Protein AF-A0A5N6W222-F1 (afdb_monomer)

Solvent-accessible surface area (backbone atoms only — not comparable to full-atom values): 6855 Å² total; per-residue (Å²): 104,58,42,53,69,61,45,52,50,44,28,72,75,70,65,51,88,77,87,85,81,77,60,79,68,48,66,81,70,46,98,72,85,89,76,77,44,79,36,64,80,43,22,73,70,79,44,76,82,36,42,65,56,13,52,48,53,25,50,53,50,51,53,54,52,55,72,71,52,75,93,71,70,74,87,75,58,74,60,62,67,59,54,49,51,56,46,52,54,50,52,56,52,51,55,55,49,51,58,52,49,59,54,53,64,60,65,69,72,79,117

Mean predicted aligned error: 11.47 Å

Structure (mmCIF, N/CA/C/O backbone):
data_AF-A0A5N6W222-F1
#
_entry.id   AF-A0A5N6W222-F1
#
loop_
_atom_site.group_PDB
_atom_site.id
_atom_site.type_symbol
_atom_site.label_atom_id
_atom_site.label_alt_id
_atom_site.label_comp_id
_atom_site.label_asym_id
_atom_site.label_entity_id
_atom_site.label_seq_id
_atom_site.pdbx_PDB_ins_code
_atom_site.Cartn_x
_atom_site.Cartn_y
_atom_site.Cartn_z
_atom_site.occupancy
_atom_site.B_iso_or_equiv
_atom_site.auth_seq_id
_atom_site.auth_comp_id
_atom_site.auth_asym_id
_atom_site.auth_atom_id
_atom_site.pdbx_PDB_model_num
ATOM 1 N N . MET A 1 1 ? 10.250 -6.077 -6.022 1.00 83.19 1 MET A N 1
ATOM 2 C CA . MET A 1 1 ? 10.557 -6.953 -7.176 1.00 83.19 1 MET A CA 1
ATOM 3 C C . MET A 1 1 ? 11.308 -6.138 -8.224 1.00 83.19 1 MET A C 1
ATOM 5 O O . MET A 1 1 ? 11.218 -4.922 -8.149 1.00 83.19 1 MET A O 1
ATOM 9 N N . LYS A 1 2 ? 12.128 -6.755 -9.089 1.00 88.44 2 LYS A N 1
ATOM 10 C CA . LYS A 1 2 ? 12.910 -6.050 -10.130 1.00 88.44 2 LYS A CA 1
ATOM 11 C C . LYS A 1 2 ? 12.708 -6.618 -11.546 1.00 88.44 2 LYS A C 1
ATOM 13 O O . LYS A 1 2 ? 13.469 -6.290 -12.447 1.00 88.44 2 LYS A O 1
ATOM 18 N N . ASP A 1 3 ? 11.710 -7.479 -11.732 1.00 92.38 3 ASP A N 1
ATOM 19 C CA . ASP A 1 3 ? 11.440 -8.161 -12.999 1.00 92.38 3 ASP A CA 1
ATOM 20 C C . ASP A 1 3 ? 9.948 -8.043 -13.329 1.00 92.38 3 ASP A C 1
ATOM 22 O O . ASP A 1 3 ? 9.096 -8.570 -12.609 1.00 92.38 3 ASP A O 1
ATOM 26 N N . ALA A 1 4 ? 9.654 -7.332 -14.419 1.00 93.88 4 ALA A N 1
ATOM 27 C CA . ALA A 1 4 ? 8.298 -7.121 -14.909 1.00 93.88 4 ALA A CA 1
ATOM 28 C C . ALA A 1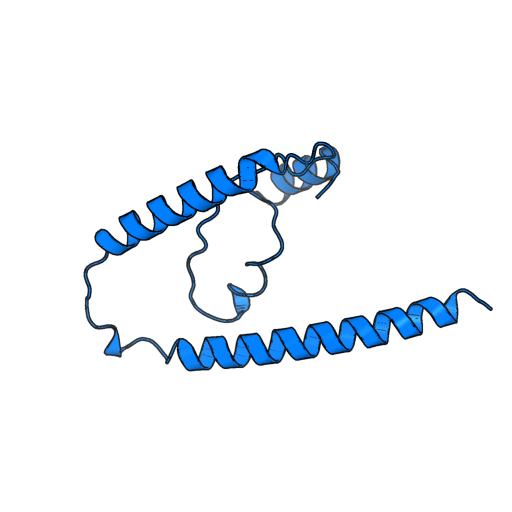 4 ? 7.617 -8.432 -15.336 1.00 93.88 4 ALA A C 1
ATOM 30 O O . ALA A 1 4 ? 6.432 -8.609 -15.078 1.00 93.88 4 ALA A O 1
ATOM 31 N N . ASN A 1 5 ? 8.355 -9.385 -15.915 1.00 95.56 5 ASN A N 1
ATOM 32 C CA . ASN A 1 5 ? 7.783 -10.659 -16.351 1.00 95.56 5 ASN A CA 1
ATOM 33 C C . ASN A 1 5 ? 7.356 -11.510 -15.154 1.00 95.56 5 ASN A C 1
ATOM 35 O O . ASN A 1 5 ? 6.320 -12.169 -15.198 1.00 95.56 5 ASN A O 1
ATOM 39 N N . VAL A 1 6 ? 8.152 -11.511 -14.081 1.00 95.12 6 VAL A N 1
ATOM 40 C CA . VAL A 1 6 ? 7.792 -12.215 -12.840 1.00 95.12 6 VAL A CA 1
ATOM 41 C C . VAL A 1 6 ? 6.593 -11.538 -12.180 1.00 95.12 6 VAL A C 1
ATOM 43 O O . VAL A 1 6 ? 5.650 -12.226 -11.792 1.00 95.12 6 VAL A O 1
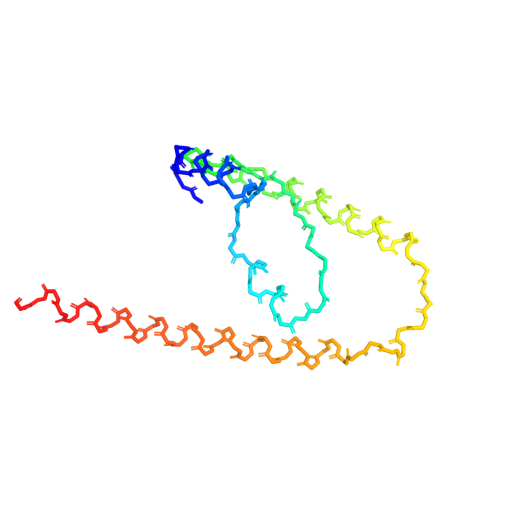ATOM 46 N N . ARG A 1 7 ? 6.589 -10.200 -12.117 1.00 94.56 7 ARG A N 1
ATOM 47 C CA . ARG A 1 7 ? 5.454 -9.406 -11.628 1.00 94.56 7 ARG A CA 1
ATOM 48 C C . ARG A 1 7 ? 4.161 -9.751 -12.359 1.00 94.56 7 ARG A C 1
ATOM 50 O O . ARG A 1 7 ? 3.175 -10.065 -11.703 1.00 94.56 7 ARG A O 1
ATOM 57 N N . ASP A 1 8 ? 4.177 -9.729 -13.688 1.00 95.81 8 ASP A N 1
ATOM 58 C CA . ASP A 1 8 ? 2.978 -9.933 -14.504 1.00 95.81 8 ASP A CA 1
ATOM 59 C C . ASP A 1 8 ? 2.473 -11.376 -14.420 1.00 95.81 8 ASP A C 1
ATOM 61 O O . ASP A 1 8 ? 1.269 -11.606 -14.337 1.00 95.81 8 ASP A O 1
ATOM 65 N N . LYS A 1 9 ? 3.381 -12.360 -14.356 1.00 96.88 9 LYS A N 1
ATOM 66 C CA . LYS A 1 9 ? 3.007 -13.759 -14.099 1.00 96.88 9 LYS A CA 1
ATOM 67 C C . LYS A 1 9 ? 2.303 -13.918 -12.753 1.00 96.88 9 LYS A C 1
ATOM 69 O O . LYS A 1 9 ? 1.264 -14.564 -12.694 1.00 96.88 9 LYS A O 1
ATOM 74 N N . LEU A 1 10 ? 2.843 -13.323 -11.688 1.00 95.25 10 LEU A N 1
ATOM 75 C CA . LEU A 1 10 ? 2.239 -13.386 -10.354 1.00 95.25 10 LEU A CA 1
ATOM 76 C C . LEU A 1 10 ? 0.903 -12.635 -10.295 1.00 95.25 10 LEU A C 1
ATOM 78 O O . LEU A 1 10 ? -0.052 -13.140 -9.717 1.00 95.25 10 LEU A O 1
ATOM 82 N N . ALA A 1 11 ? 0.807 -11.465 -10.928 1.00 94.81 11 ALA A N 1
ATOM 83 C CA . ALA A 1 11 ? -0.440 -10.709 -11.004 1.00 94.81 11 ALA A CA 1
ATOM 84 C C . ALA A 1 11 ? -1.542 -11.499 -11.730 1.00 94.81 11 ALA A C 1
ATOM 86 O O . ALA A 1 11 ? -2.666 -11.570 -11.239 1.00 94.81 11 ALA A O 1
ATOM 87 N N . ASN A 1 12 ? -1.211 -12.141 -12.854 1.00 96.69 12 ASN A N 1
ATOM 88 C CA . ASN A 1 12 ? -2.174 -12.912 -13.641 1.00 96.69 12 ASN A CA 1
ATOM 89 C C . ASN A 1 12 ? -2.584 -14.228 -12.970 1.00 96.69 12 ASN A C 1
ATOM 91 O O . ASN A 1 12 ? -3.753 -14.598 -13.033 1.00 96.69 12 ASN A O 1
ATOM 95 N N . ASN A 1 13 ? -1.640 -14.938 -12.350 1.00 97.12 13 ASN A N 1
ATOM 96 C CA . ASN A 1 13 ? -1.906 -16.262 -11.787 1.00 97.12 13 ASN A CA 1
ATOM 97 C C . ASN A 1 13 ? -2.548 -16.188 -10.397 1.00 97.12 13 ASN A C 1
ATOM 99 O O . ASN A 1 13 ? -3.438 -16.974 -10.094 1.00 97.12 13 ASN A O 1
ATOM 103 N N . GLU A 1 14 ? -2.108 -15.238 -9.570 1.00 95.25 14 GLU A N 1
ATOM 104 C CA . GLU A 1 14 ? -2.457 -15.169 -8.144 1.00 95.25 14 GLU A CA 1
ATOM 105 C C . GLU A 1 14 ? -3.338 -13.953 -7.807 1.00 95.25 14 GLU A C 1
ATOM 107 O O . GLU A 1 14 ? -3.672 -13.722 -6.647 1.00 95.25 14 GLU A O 1
ATOM 112 N N . GLY A 1 15 ? -3.688 -13.123 -8.799 1.00 93.19 15 GLY A N 1
ATOM 113 C CA . GLY A 1 15 ? -4.471 -11.903 -8.583 1.00 93.19 15 GLY A CA 1
ATOM 114 C C . GLY A 1 15 ? -3.746 -10.846 -7.741 1.00 93.19 15 GLY A C 1
ATOM 115 O O . GLY A 1 15 ? -4.392 -10.009 -7.108 1.00 93.19 15 GLY A O 1
ATOM 116 N N . VAL A 1 16 ? -2.408 -10.885 -7.687 1.00 92.06 16 VAL A N 1
ATOM 117 C CA . VAL A 1 16 ? -1.613 -9.959 -6.867 1.00 92.06 16 VAL A CA 1
ATOM 118 C C . VAL A 1 16 ? -1.704 -8.540 -7.421 1.00 92.06 16 VAL A C 1
ATOM 120 O O . VAL A 1 16 ? -1.321 -8.272 -8.557 1.00 92.06 16 VAL A O 1
ATOM 123 N N . LEU A 1 17 ? -2.155 -7.611 -6.577 1.00 89.69 17 LEU A N 1
ATOM 124 C CA . LEU A 1 17 ? -2.356 -6.209 -6.954 1.00 89.69 17 LEU A CA 1
ATOM 125 C C . LEU A 1 17 ? -1.129 -5.325 -6.705 1.00 89.69 17 LEU A C 1
ATOM 127 O O . LEU A 1 17 ? -0.953 -4.304 -7.364 1.00 89.69 17 LEU A O 1
ATOM 131 N N . CYS A 1 18 ? -0.293 -5.672 -5.726 1.00 90.62 18 CYS A N 1
ATOM 132 C CA . CYS A 1 18 ? 0.902 -4.903 -5.390 1.00 90.62 18 CYS A CA 1
ATOM 133 C C . CYS A 1 18 ? 1.937 -5.762 -4.661 1.00 90.62 18 CYS A C 1
ATOM 135 O O . CYS A 1 18 ? 1.599 -6.758 -4.021 1.00 90.62 18 CYS A O 1
ATOM 137 N N . PHE A 1 19 ? 3.198 -5.340 -4.736 1.00 89.19 19 PHE A N 1
ATOM 138 C CA . PHE A 1 19 ? 4.329 -6.010 -4.104 1.00 89.19 19 PHE A CA 1
ATOM 139 C C . PHE A 1 19 ? 4.998 -5.065 -3.113 1.00 89.19 19 PHE A C 1
ATOM 141 O O . PHE A 1 19 ? 5.278 -3.914 -3.429 1.00 89.19 19 PHE A O 1
ATOM 148 N N . GLU A 1 20 ? 5.282 -5.568 -1.922 1.00 86.88 20 GLU A N 1
ATOM 149 C CA . GLU A 1 20 ? 5.923 -4.842 -0.823 1.00 86.88 20 GLU A CA 1
ATOM 150 C C . GLU A 1 20 ? 6.603 -5.841 0.110 1.00 86.88 20 GLU A C 1
ATOM 152 O O . GLU A 1 20 ? 6.714 -7.020 -0.240 1.00 86.88 20 GLU A O 1
ATOM 157 N N . ARG A 1 21 ? 7.141 -5.376 1.238 1.00 77.62 21 ARG A N 1
ATOM 158 C CA . ARG A 1 21 ? 7.916 -6.231 2.142 1.00 77.62 21 ARG A CA 1
ATOM 159 C C . ARG A 1 21 ? 7.440 -6.182 3.587 1.00 77.62 21 ARG A C 1
ATOM 161 O O . ARG A 1 21 ? 7.741 -7.100 4.339 1.00 77.62 21 ARG A O 1
ATOM 168 N N . GLU A 1 22 ? 6.744 -5.128 3.982 1.00 77.31 22 GLU A N 1
ATOM 169 C CA . GLU A 1 22 ? 6.605 -4.752 5.382 1.00 77.31 22 GLU A CA 1
ATOM 170 C C . GLU A 1 22 ? 5.324 -5.307 6.026 1.00 77.31 22 GLU A C 1
ATOM 172 O O . GLU A 1 22 ? 5.345 -5.734 7.177 1.00 77.31 22 GLU A O 1
ATOM 177 N N . ALA A 1 23 ? 4.205 -5.358 5.304 1.00 73.56 23 ALA A N 1
ATOM 178 C CA . ALA A 1 23 ? 2.904 -5.717 5.867 1.00 73.56 23 ALA A CA 1
ATOM 179 C C . ALA A 1 23 ? 2.567 -7.212 5.786 1.00 73.56 23 ALA A C 1
ATOM 181 O O . ALA A 1 23 ? 1.677 -7.660 6.511 1.00 73.56 23 ALA A O 1
ATOM 182 N N . ALA A 1 24 ? 3.278 -8.000 4.971 1.00 72.25 24 ALA A N 1
ATOM 183 C CA . ALA A 1 24 ? 3.090 -9.455 4.898 1.00 72.25 24 ALA A CA 1
ATOM 184 C C . ALA A 1 24 ? 3.236 -10.151 6.269 1.00 72.25 24 ALA A C 1
ATOM 186 O O . ALA A 1 24 ? 2.588 -11.166 6.523 1.00 72.25 24 ALA A O 1
ATOM 187 N N . GLY A 1 25 ? 4.048 -9.585 7.171 1.00 70.38 25 GLY A N 1
ATOM 188 C CA . GLY A 1 25 ? 4.194 -10.075 8.541 1.00 70.38 25 GLY A CA 1
ATOM 189 C C . GLY A 1 25 ? 3.018 -9.727 9.456 1.00 70.38 25 GLY A C 1
ATOM 190 O O . GLY A 1 25 ? 2.714 -10.496 10.357 1.00 70.38 25 GLY A O 1
ATOM 191 N N . LEU A 1 26 ? 2.318 -8.615 9.232 1.00 73.31 26 LEU A N 1
ATOM 192 C CA . LEU A 1 26 ? 1.294 -8.115 10.161 1.00 73.31 26 LEU A CA 1
ATOM 193 C C . LEU A 1 26 ? -0.036 -8.875 10.016 1.00 73.31 26 LEU A C 1
ATOM 195 O O . LEU A 1 26 ? -0.664 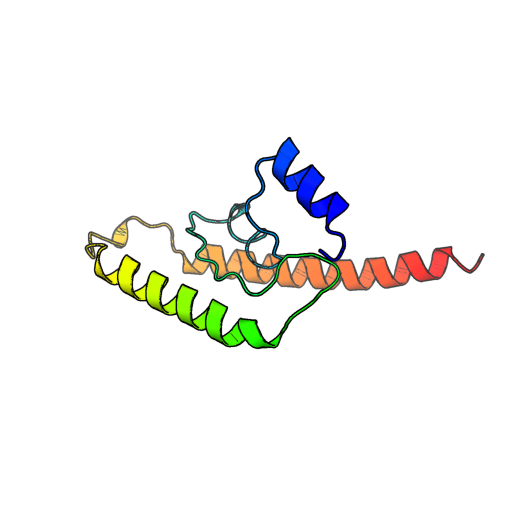-9.231 11.012 1.00 73.31 26 LEU A O 1
ATOM 199 N N . MET A 1 27 ? -0.439 -9.183 8.778 1.00 69.94 27 MET A N 1
ATOM 200 C CA . MET A 1 27 ? -1.763 -9.753 8.476 1.00 69.94 27 MET A CA 1
ATOM 201 C C . MET A 1 27 ? -2.004 -11.151 9.063 1.00 69.94 27 MET A C 1
ATOM 203 O O . MET A 1 27 ? -3.153 -11.530 9.271 1.00 69.94 27 MET A O 1
ATOM 207 N N . ASN A 1 28 ? -0.943 -11.910 9.350 1.00 73.94 28 ASN A N 1
ATOM 208 C CA . ASN A 1 28 ? -1.054 -13.253 9.927 1.00 73.94 28 ASN A CA 1
ATOM 209 C C . ASN A 1 28 ? -1.169 -13.252 11.460 1.00 73.94 28 ASN A C 1
ATOM 211 O O . ASN A 1 28 ? -1.507 -14.284 12.035 1.00 73.94 28 ASN A O 1
ATOM 215 N N . HIS A 1 29 ? -0.875 -12.126 12.120 1.00 73.75 29 HIS A N 1
ATOM 216 C CA . HIS A 1 29 ? -0.735 -12.069 13.578 1.00 73.75 29 HIS A CA 1
ATOM 217 C C . HIS A 1 29 ? -1.875 -11.325 14.269 1.00 73.75 29 HIS A C 1
ATOM 219 O O . HIS A 1 29 ? -2.235 -11.695 15.383 1.00 73.75 29 HIS A O 1
ATOM 225 N N . PHE A 1 30 ? -2.487 -10.330 13.620 1.00 75.38 30 PHE A N 1
ATOM 226 C CA . PHE A 1 30 ? -3.630 -9.621 14.194 1.00 75.38 30 PHE A CA 1
ATOM 227 C C . PHE A 1 30 ? -4.596 -9.094 13.124 1.00 75.38 30 PHE A C 1
ATOM 229 O O . PHE A 1 30 ? -4.188 -8.851 11.981 1.00 75.38 30 PHE A O 1
ATOM 236 N N . PRO A 1 31 ? -5.880 -8.882 13.479 1.00 79.12 31 PRO A N 1
ATOM 237 C CA . PRO A 1 31 ? -6.850 -8.277 12.576 1.00 79.12 31 PRO A CA 1
ATOM 238 C C . PRO A 1 31 ? -6.401 -6.866 12.189 1.00 79.12 31 PRO A C 1
ATOM 240 O O . PRO A 1 31 ? -6.395 -5.955 13.017 1.00 79.12 31 PRO A O 1
ATOM 243 N N . CYS A 1 32 ? -6.030 -6.676 10.926 1.00 83.56 32 CYS A N 1
ATOM 244 C CA . CYS A 1 32 ? -5.563 -5.388 10.436 1.00 83.56 32 CYS A CA 1
ATOM 245 C C . CYS A 1 32 ? -6.061 -5.086 9.024 1.00 83.56 32 CYS A C 1
ATOM 247 O O . CYS A 1 32 ? -6.392 -5.977 8.243 1.00 83.56 32 CYS A O 1
ATOM 249 N N . LEU A 1 33 ? -6.105 -3.791 8.710 1.00 88.06 33 LEU A N 1
ATOM 250 C CA . LEU A 1 33 ? -6.351 -3.277 7.371 1.00 88.06 33 LEU A CA 1
ATOM 251 C C . LEU A 1 33 ? -5.084 -2.576 6.887 1.00 88.06 33 LEU A C 1
ATOM 253 O O . LEU A 1 33 ? -4.597 -1.650 7.535 1.00 88.06 33 LEU A O 1
ATOM 257 N N . VAL A 1 34 ? -4.570 -2.997 5.735 1.00 89.44 34 VAL A N 1
ATOM 258 C CA . VAL A 1 34 ? -3.360 -2.416 5.149 1.00 89.44 34 VAL A CA 1
ATOM 259 C C . VAL A 1 34 ? -3.746 -1.356 4.118 1.00 89.44 34 VAL A C 1
ATOM 261 O O . VAL A 1 34 ? -4.477 -1.637 3.171 1.00 89.44 34 VAL A O 1
ATOM 264 N N . ILE A 1 35 ? -3.224 -0.140 4.282 1.00 93.62 35 ILE A N 1
ATOM 265 C CA . ILE A 1 35 ? -3.394 0.972 3.338 1.00 93.62 35 ILE A CA 1
ATOM 266 C C . ILE A 1 35 ? -2.034 1.265 2.710 1.00 93.62 35 ILE A C 1
ATOM 268 O O . ILE A 1 35 ? -1.077 1.573 3.417 1.00 93.62 35 ILE A O 1
ATOM 272 N N . ARG A 1 36 ? -1.943 1.165 1.380 1.00 93.00 36 ARG A N 1
ATOM 273 C CA . ARG A 1 36 ? -0.687 1.318 0.632 1.00 93.00 36 ARG A CA 1
ATOM 274 C C . ARG A 1 36 ? -0.795 2.443 -0.386 1.00 93.00 36 ARG A C 1
ATOM 276 O O . ARG A 1 36 ? -1.804 2.569 -1.074 1.00 93.00 36 ARG A O 1
ATOM 283 N N . GLY A 1 37 ? 0.274 3.221 -0.509 1.00 94.38 37 GLY A N 1
ATOM 284 C CA . GLY A 1 37 ? 0.487 4.117 -1.640 1.00 94.38 37 GLY A CA 1
ATOM 285 C C . GLY A 1 37 ? 1.408 3.452 -2.655 1.00 94.38 37 GLY A C 1
ATOM 286 O O . GLY A 1 37 ? 2.379 2.805 -2.268 1.00 94.38 37 GLY A O 1
ATOM 287 N N . ILE A 1 38 ? 1.130 3.618 -3.947 1.00 93.38 38 ILE A N 1
ATOM 288 C CA . ILE A 1 38 ? 1.958 3.050 -5.018 1.00 93.38 38 ILE A CA 1
ATOM 289 C C . ILE A 1 38 ? 3.093 4.022 -5.349 1.00 93.38 38 ILE A C 1
ATOM 291 O O . ILE A 1 38 ? 2.836 5.156 -5.749 1.00 93.38 38 ILE A O 1
ATOM 295 N N . CYS A 1 39 ? 4.342 3.587 -5.169 1.00 92.75 39 CYS A N 1
ATOM 296 C CA . CYS A 1 39 ? 5.536 4.403 -5.421 1.00 92.75 39 CYS A CA 1
ATOM 297 C C . CYS A 1 39 ? 6.384 3.925 -6.611 1.00 92.75 39 CYS A C 1
ATOM 299 O O . CYS A 1 39 ? 7.196 4.697 -7.116 1.00 92.75 39 CYS A O 1
ATOM 301 N N . ASP A 1 40 ? 6.200 2.691 -7.083 1.00 91.69 40 ASP A N 1
ATOM 302 C CA . ASP A 1 40 ? 6.884 2.150 -8.257 1.00 91.69 40 ASP A CA 1
ATOM 303 C C . ASP A 1 40 ? 6.057 1.059 -8.961 1.00 91.69 40 ASP A C 1
ATOM 305 O O . ASP A 1 40 ? 4.977 0.677 -8.505 1.00 91.69 40 ASP A O 1
ATOM 309 N N . TYR A 1 41 ? 6.571 0.572 -10.095 1.00 91.56 41 TYR A N 1
ATOM 310 C CA . TYR A 1 41 ? 5.952 -0.483 -10.904 1.00 91.56 41 TYR A CA 1
ATOM 311 C C . TYR A 1 41 ? 6.454 -1.890 -10.573 1.00 91.56 41 TYR A C 1
ATOM 313 O O . TYR A 1 41 ? 6.115 -2.843 -11.278 1.00 91.56 41 TYR A O 1
ATOM 321 N N . SER A 1 42 ? 7.275 -2.046 -9.531 1.00 89.88 42 SER A N 1
ATOM 322 C CA . SER A 1 42 ?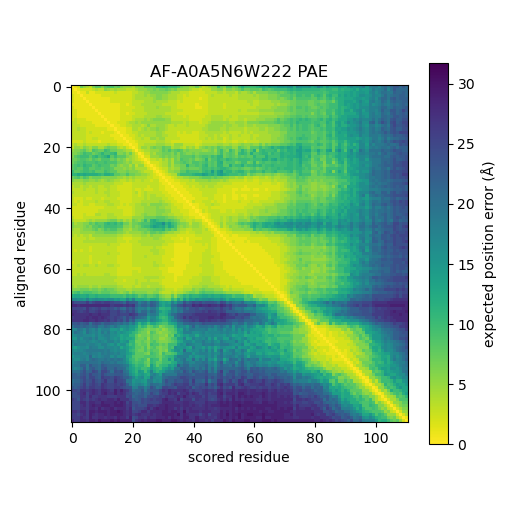 7.850 -3.330 -9.125 1.00 89.88 42 SER A CA 1
ATOM 323 C C . SER A 1 42 ? 8.601 -4.066 -10.244 1.00 89.88 42 SER A C 1
ATOM 325 O O . SER A 1 42 ? 8.628 -5.298 -10.285 1.00 89.88 42 SER A O 1
ATOM 327 N N . ASP A 1 43 ? 9.240 -3.307 -11.132 1.00 90.06 43 ASP A N 1
ATOM 328 C CA . ASP A 1 43 ? 10.120 -3.775 -12.199 1.00 90.06 43 ASP A CA 1
ATOM 329 C C . ASP A 1 43 ? 11.564 -3.284 -11.980 1.00 90.06 43 ASP A C 1
ATOM 331 O O . ASP A 1 43 ? 11.957 -2.873 -10.884 1.00 90.06 43 ASP A O 1
ATOM 335 N N . SER A 1 44 ? 12.397 -3.366 -13.013 1.00 88.81 44 SER A N 1
ATOM 336 C CA . SER A 1 44 ? 13.785 -2.907 -12.962 1.00 88.81 44 SER A CA 1
ATOM 337 C C . SER A 1 44 ? 13.926 -1.394 -12.749 1.00 88.81 44 SER A C 1
ATOM 339 O O . SER A 1 44 ? 14.987 -0.940 -12.315 1.00 88.81 44 SER A O 1
ATOM 341 N N . HIS A 1 45 ? 12.883 -0.608 -13.023 1.00 85.31 45 HIS A N 1
ATOM 342 C CA . HIS A 1 45 ? 12.891 0.847 -12.959 1.00 85.31 45 HIS A CA 1
ATOM 343 C C . HIS A 1 45 ? 12.439 1.323 -11.579 1.00 85.31 45 HIS A C 1
ATOM 345 O O . HIS A 1 45 ? 11.323 1.801 -11.375 1.00 85.31 45 HIS A O 1
ATOM 351 N N . LYS A 1 46 ? 13.343 1.227 -10.602 1.00 77.06 46 LYS A N 1
ATOM 352 C CA . LYS A 1 46 ? 13.103 1.819 -9.284 1.00 77.06 46 LYS A CA 1
ATOM 353 C C . LYS A 1 46 ? 13.002 3.339 -9.384 1.00 77.06 46 LYS A C 1
ATOM 355 O O . LYS A 1 46 ? 13.899 3.988 -9.919 1.00 77.06 46 LYS A O 1
ATOM 360 N N . ASN A 1 47 ? 11.945 3.902 -8.804 1.00 78.25 47 ASN A N 1
ATOM 361 C CA . ASN A 1 47 ? 11.764 5.342 -8.705 1.00 78.25 47 ASN A CA 1
ATOM 362 C C . ASN A 1 47 ? 11.467 5.759 -7.263 1.00 78.25 47 ASN A C 1
ATOM 364 O O . ASN A 1 47 ? 10.329 5.762 -6.807 1.00 78.25 47 ASN A O 1
ATOM 368 N N . GLU A 1 48 ? 12.509 6.160 -6.544 1.00 83.88 48 GLU A N 1
ATOM 369 C CA . GLU A 1 48 ? 12.394 6.531 -5.130 1.00 83.88 48 GLU A CA 1
ATOM 370 C C . GLU A 1 48 ? 11.729 7.902 -4.930 1.00 83.88 48 GLU A C 1
ATOM 372 O O . GLU A 1 48 ? 11.229 8.199 -3.847 1.00 83.88 48 GLU A O 1
ATOM 377 N N . LYS A 1 49 ? 11.630 8.725 -5.985 1.00 91.69 49 LYS A N 1
ATOM 378 C CA . LYS A 1 49 ? 11.060 10.080 -5.897 1.00 91.69 49 LYS A CA 1
ATOM 379 C C . LYS A 1 49 ? 9.583 10.079 -5.501 1.00 91.69 49 LYS A C 1
ATOM 381 O O . LYS A 1 49 ? 9.117 11.032 -4.885 1.00 91.69 49 LYS A O 1
ATOM 386 N N . TRP A 1 50 ? 8.847 9.021 -5.841 1.00 92.06 50 TRP A N 1
ATOM 387 C CA . TRP A 1 50 ? 7.413 8.920 -5.562 1.00 92.06 50 TRP A CA 1
ATOM 388 C C . TRP A 1 50 ? 7.092 8.398 -4.164 1.00 92.06 50 TRP A C 1
ATOM 390 O O . TRP A 1 50 ? 5.934 8.468 -3.761 1.00 92.06 50 TRP A O 1
ATOM 400 N N . GLN A 1 51 ? 8.077 7.920 -3.396 1.00 92.31 51 GLN A N 1
ATOM 401 C CA . GLN A 1 51 ? 7.828 7.354 -2.065 1.00 92.31 51 GLN A CA 1
ATOM 402 C C . GLN A 1 51 ? 7.153 8.358 -1.129 1.00 92.31 51 GLN A C 1
ATOM 404 O O . GLN A 1 51 ? 6.166 8.018 -0.482 1.00 92.31 51 GLN A O 1
ATOM 409 N N . GLY A 1 52 ? 7.620 9.612 -1.114 1.00 94.62 52 GLY A N 1
ATOM 410 C CA . GLY A 1 52 ? 7.019 10.662 -0.287 1.00 94.62 52 GLY A CA 1
ATOM 411 C C . GLY A 1 52 ? 5.563 10.953 -0.666 1.00 94.62 52 GLY A C 1
ATOM 412 O O . GLY A 1 52 ? 4.705 11.067 0.207 1.00 94.62 52 GLY A O 1
ATOM 413 N N . PHE A 1 53 ? 5.261 11.008 -1.967 1.00 95.62 53 PHE A N 1
ATOM 414 C CA . PHE A 1 53 ? 3.895 11.212 -2.453 1.00 95.62 53 PHE A CA 1
ATOM 415 C C . PHE A 1 53 ? 2.990 10.019 -2.116 1.00 95.62 53 PHE A C 1
ATOM 417 O O . PHE A 1 53 ? 1.896 10.200 -1.587 1.00 95.62 53 PHE A O 1
ATOM 424 N N . ALA A 1 54 ? 3.464 8.798 -2.366 1.00 95.31 54 ALA A N 1
ATOM 425 C CA . ALA A 1 54 ? 2.746 7.567 -2.065 1.00 95.31 54 ALA A CA 1
ATOM 426 C C . ALA A 1 54 ? 2.436 7.438 -0.563 1.00 95.31 54 ALA A C 1
ATOM 428 O O . ALA A 1 54 ? 1.297 7.154 -0.188 1.00 95.31 54 ALA A O 1
ATOM 429 N N . ALA A 1 55 ? 3.419 7.714 0.298 1.00 95.06 55 ALA A N 1
ATOM 430 C CA . ALA A 1 55 ? 3.251 7.699 1.748 1.00 95.06 55 ALA A CA 1
ATOM 431 C C . ALA A 1 55 ? 2.241 8.756 2.220 1.00 95.06 55 ALA A C 1
ATOM 433 O O . ALA A 1 55 ? 1.371 8.462 3.045 1.00 95.06 55 ALA A O 1
ATOM 434 N N . MET A 1 56 ? 2.307 9.973 1.667 1.00 97.50 56 MET A N 1
ATOM 435 C CA . MET A 1 56 ? 1.343 11.035 1.962 1.00 97.50 56 MET A CA 1
ATOM 436 C C . MET A 1 56 ? -0.077 10.627 1.551 1.00 97.50 56 MET A C 1
ATOM 438 O O . MET A 1 56 ? -0.994 10.736 2.362 1.00 97.50 56 MET A O 1
ATOM 442 N N . ALA A 1 57 ? -0.263 10.122 0.328 1.00 97.62 57 ALA A N 1
ATOM 443 C CA . ALA A 1 57 ? -1.567 9.703 -0.180 1.00 97.62 57 ALA A CA 1
ATOM 444 C C . ALA A 1 57 ? -2.192 8.604 0.696 1.00 97.62 57 ALA A C 1
ATOM 446 O O . ALA A 1 57 ? -3.352 8.720 1.099 1.00 97.62 57 ALA A O 1
ATOM 447 N N . ALA A 1 58 ? -1.406 7.587 1.065 1.00 96.94 58 ALA A N 1
ATOM 448 C CA . ALA A 1 58 ? -1.839 6.528 1.975 1.00 96.94 58 ALA A CA 1
ATOM 449 C C . ALA A 1 58 ? -2.235 7.079 3.355 1.00 96.94 58 ALA A C 1
ATOM 451 O O . ALA A 1 58 ? -3.284 6.720 3.888 1.00 96.94 58 ALA A O 1
ATOM 452 N N . SER A 1 59 ? -1.439 7.997 3.909 1.00 97.12 59 SER A N 1
ATOM 453 C CA . SER A 1 59 ? -1.686 8.599 5.227 1.00 97.12 59 SER A CA 1
ATOM 454 C C . SER A 1 59 ? -2.947 9.464 5.249 1.00 97.12 59 SER A C 1
ATOM 456 O O . SER A 1 59 ? -3.746 9.384 6.183 1.00 97.12 59 SER A O 1
ATOM 458 N N . VAL A 1 60 ? -3.157 10.282 4.213 1.00 98.12 60 VAL A N 1
ATOM 459 C CA . VAL A 1 60 ? -4.361 11.115 4.077 1.00 98.12 60 VAL A CA 1
ATOM 460 C C . VAL A 1 60 ? -5.599 10.236 3.936 1.00 98.12 60 VAL A C 1
ATOM 462 O O . VAL A 1 60 ? -6.599 10.487 4.611 1.00 98.12 60 VAL A O 1
ATOM 465 N N . TYR A 1 61 ? -5.524 9.178 3.124 1.00 97.56 61 TYR A N 1
ATOM 466 C CA . TYR A 1 61 ? -6.616 8.219 2.997 1.00 97.56 61 TYR A CA 1
ATOM 467 C C . TYR A 1 61 ? -6.918 7.524 4.330 1.00 97.56 61 TYR A C 1
ATOM 469 O O . TYR A 1 61 ? -8.074 7.479 4.742 1.00 97.56 61 TYR A O 1
ATOM 477 N N . ALA A 1 62 ? -5.894 7.056 5.048 1.00 96.56 62 ALA A N 1
ATOM 478 C CA . ALA A 1 62 ? -6.054 6.430 6.358 1.00 96.56 62 ALA A CA 1
ATOM 479 C C . ALA A 1 62 ? -6.730 7.368 7.367 1.00 96.56 62 ALA A C 1
ATOM 481 O O . ALA A 1 62 ? -7.695 6.980 8.024 1.00 96.56 62 ALA A O 1
ATOM 482 N N . LYS A 1 63 ? -6.289 8.629 7.440 1.00 96.19 63 LYS A N 1
ATOM 483 C CA . LYS A 1 63 ? -6.912 9.648 8.295 1.00 96.19 63 LYS A CA 1
ATOM 484 C C . LYS A 1 63 ? -8.388 9.851 7.947 1.00 96.19 63 LYS A C 1
ATOM 486 O O . LYS A 1 63 ? -9.230 9.924 8.844 1.00 96.19 63 LYS A O 1
ATOM 491 N N . GLN A 1 64 ? -8.702 9.951 6.657 1.00 96.19 64 GLN A N 1
ATOM 492 C CA . GLN A 1 64 ? -10.071 10.158 6.196 1.00 96.19 64 GLN A CA 1
ATOM 493 C C . GLN A 1 64 ? -10.957 8.946 6.493 1.00 96.19 64 GLN A C 1
ATOM 495 O O . GLN A 1 64 ? -12.091 9.121 6.930 1.00 96.19 64 GLN A O 1
ATOM 500 N N . LEU A 1 65 ? -10.438 7.732 6.303 1.00 93.94 65 LEU A N 1
ATOM 501 C CA . LEU A 1 65 ? -11.137 6.493 6.629 1.00 93.94 65 LEU A CA 1
ATOM 502 C C . LEU A 1 65 ? -11.455 6.421 8.126 1.00 93.94 65 LEU A C 1
ATOM 504 O O . LEU A 1 65 ? -12.604 6.202 8.495 1.00 93.94 65 LEU A O 1
ATOM 508 N N . LEU A 1 66 ? -10.464 6.677 8.985 1.00 91.38 66 LEU A N 1
ATOM 509 C CA . LEU A 1 66 ? -10.654 6.690 10.438 1.00 91.38 66 LEU A CA 1
ATOM 510 C C . LEU A 1 66 ? -11.682 7.735 10.880 1.00 91.38 66 LEU A C 1
ATOM 512 O O . LEU A 1 66 ? -12.444 7.486 11.805 1.00 91.38 66 LEU A O 1
ATOM 516 N N . SER A 1 67 ? -11.753 8.873 10.186 1.00 91.56 67 SER A N 1
ATOM 517 C CA . SER A 1 67 ? -12.738 9.924 10.471 1.00 91.56 67 SER A CA 1
ATOM 518 C C . SER A 1 67 ? -14.182 9.508 10.147 1.00 91.56 67 SER A C 1
ATOM 520 O O . SER A 1 67 ? -15.114 10.128 10.652 1.00 91.56 67 SER A O 1
ATOM 522 N N . GLN A 1 68 ? -14.384 8.482 9.312 1.00 90.81 68 GLN A N 1
ATOM 523 C CA . GLN A 1 68 ? -15.710 7.935 8.991 1.00 90.81 68 GLN A CA 1
ATOM 524 C C . GLN 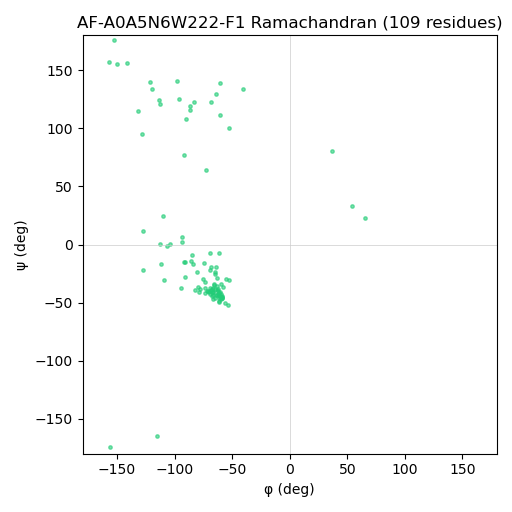A 1 68 ? -16.131 6.790 9.920 1.00 90.81 68 GLN A C 1
ATOM 526 O O . GLN A 1 68 ? -17.303 6.416 9.942 1.00 90.81 68 GLN A O 1
ATOM 531 N N . ILE A 1 69 ? -15.196 6.222 10.681 1.00 87.38 69 ILE A N 1
ATOM 532 C CA . ILE A 1 69 ? -15.476 5.128 11.606 1.00 87.38 69 ILE A CA 1
ATOM 533 C C . ILE A 1 69 ? -15.917 5.743 12.932 1.00 87.38 69 ILE A C 1
ATOM 535 O O . ILE A 1 69 ? -15.155 6.444 13.598 1.00 87.38 69 ILE A O 1
ATOM 539 N N . ALA A 1 70 ? -17.168 5.489 13.321 1.00 82.75 70 ALA A N 1
ATOM 540 C CA . ALA A 1 70 ? -17.663 5.929 14.616 1.00 82.75 70 ALA A CA 1
ATOM 541 C C . ALA A 1 70 ? -16.814 5.293 15.734 1.00 82.75 70 ALA A C 1
ATOM 543 O O . ALA A 1 70 ? -16.517 4.098 15.660 1.00 82.75 70 ALA A O 1
ATOM 544 N N . PRO A 1 71 ? -16.459 6.039 16.794 1.00 74.38 71 PRO A N 1
ATOM 545 C CA . PRO A 1 71 ? -15.762 5.495 17.955 1.00 74.38 71 PRO A CA 1
ATOM 546 C C . PRO A 1 71 ? -16.732 4.644 18.792 1.00 74.38 71 PRO A C 1
ATOM 548 O O . PRO A 1 71 ? -17.109 4.993 19.907 1.00 74.38 71 PRO A O 1
ATOM 551 N N . THR A 1 72 ? -17.228 3.541 18.234 1.00 67.69 72 THR A N 1
ATOM 552 C CA . THR A 1 72 ? -18.126 2.615 18.921 1.00 67.69 72 THR A CA 1
ATOM 553 C C . THR A 1 72 ? -17.281 1.557 19.625 1.00 67.69 72 THR A C 1
ATOM 555 O O . THR A 1 72 ? -16.660 0.720 18.984 1.00 67.69 72 THR A O 1
ATOM 558 N N . ARG A 1 73 ? -17.238 1.650 20.960 1.00 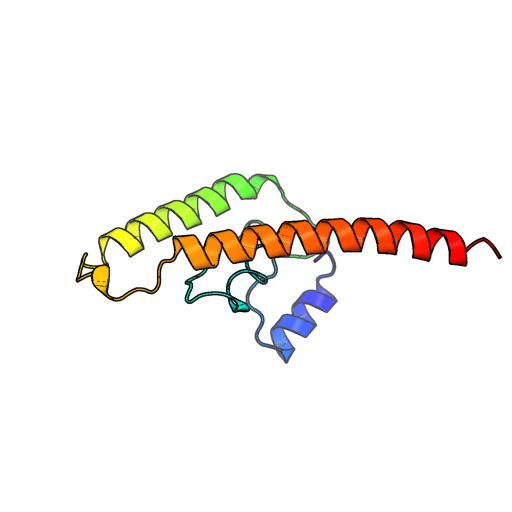59.94 73 ARG A N 1
ATOM 559 C CA . ARG A 1 73 ? -16.735 0.669 21.936 1.00 59.94 73 ARG A CA 1
ATOM 560 C C . ARG A 1 73 ? -15.498 -0.140 21.501 1.00 59.94 73 ARG A C 1
ATOM 562 O O . ARG A 1 73 ? -15.578 -1.326 21.200 1.00 59.94 73 ARG A O 1
ATOM 569 N N . LEU A 1 74 ? -14.332 0.493 21.637 1.00 63.88 74 LEU A N 1
ATOM 570 C CA . LEU A 1 74 ? -13.009 -0.152 21.596 1.00 63.88 74 LEU A CA 1
ATOM 571 C C . LEU A 1 74 ? -12.804 -1.200 22.717 1.00 63.88 74 LEU A C 1
ATOM 573 O O . LEU A 1 74 ? -11.819 -1.927 22.705 1.00 63.88 74 LEU A O 1
ATOM 577 N N . GLU A 1 75 ? -13.736 -1.310 23.673 1.00 56.53 75 GLU A N 1
ATOM 578 C CA . GLU A 1 75 ? -13.635 -2.185 24.855 1.00 56.53 75 GLU A CA 1
ATOM 579 C C . GLU A 1 75 ? -13.728 -3.696 24.555 1.00 56.53 75 GLU A C 1
ATOM 581 O O . GLU A 1 75 ? -13.532 -4.497 25.463 1.00 56.53 75 GLU A O 1
ATOM 586 N N . MET A 1 76 ? -14.038 -4.110 23.319 1.00 53.16 76 MET A N 1
ATOM 587 C CA . MET A 1 76 ? -14.095 -5.534 22.930 1.00 53.16 76 MET A CA 1
ATOM 588 C C . MET A 1 76 ? -12.920 -5.994 22.062 1.00 53.16 76 MET A C 1
ATOM 590 O O . MET A 1 76 ? -12.861 -7.167 21.694 1.00 53.16 76 MET A O 1
ATOM 594 N N . GLN A 1 77 ? -11.981 -5.110 21.719 1.00 58.50 77 GLN A N 1
ATOM 595 C CA . GLN A 1 77 ? -10.792 -5.539 20.993 1.00 58.50 77 GLN A CA 1
ATOM 596 C C . GLN A 1 77 ? -9.767 -6.091 21.984 1.00 58.50 77 GLN A C 1
ATOM 598 O O . GLN A 1 77 ? -9.356 -5.407 22.918 1.00 58.50 77 GLN A O 1
ATOM 603 N N . ARG A 1 78 ? -9.365 -7.348 21.762 1.00 60.38 78 ARG A N 1
ATOM 604 C CA . ARG A 1 78 ? -8.155 -7.963 22.326 1.00 60.38 78 ARG A CA 1
ATOM 605 C C . ARG A 1 78 ? -7.020 -6.929 22.278 1.00 60.38 78 ARG A C 1
ATOM 607 O O . ARG A 1 78 ? -6.912 -6.224 21.275 1.00 60.38 78 ARG A O 1
ATOM 614 N N . ASN A 1 79 ? -6.263 -6.774 23.370 1.00 72.94 79 ASN A N 1
ATOM 615 C CA . ASN A 1 79 ? -5.295 -5.686 23.536 1.00 72.94 79 ASN A CA 1
ATOM 616 C C . ASN A 1 79 ? -4.340 -5.627 22.334 1.00 72.94 79 ASN A C 1
ATOM 618 O O . ASN A 1 79 ? -3.368 -6.373 22.289 1.00 72.94 79 ASN A O 1
ATOM 622 N N . MET A 1 80 ? -4.578 -4.711 21.387 1.00 71.06 80 MET A N 1
ATOM 623 C CA . MET A 1 80 ? -3.710 -4.534 20.211 1.00 71.06 80 MET A CA 1
ATOM 624 C C . MET A 1 80 ? -2.243 -4.343 20.605 1.00 71.06 80 MET A C 1
ATOM 626 O O . MET A 1 80 ? -1.353 -4.731 19.861 1.00 71.06 80 MET A O 1
ATOM 630 N N . LEU A 1 81 ? -1.997 -3.753 21.778 1.00 71.06 81 LEU A N 1
ATOM 631 C CA . LEU A 1 81 ? -0.659 -3.576 22.335 1.00 71.06 81 LEU A CA 1
ATOM 632 C C . LEU A 1 81 ? 0.047 -4.910 22.601 1.00 71.06 81 LEU A C 1
ATOM 634 O O . LEU A 1 81 ? 1.227 -5.021 22.310 1.00 71.06 81 LEU A O 1
ATOM 638 N N . GLU A 1 82 ? -0.666 -5.919 23.101 1.00 75.94 82 GLU A N 1
ATOM 639 C CA . GLU A 1 82 ? -0.105 -7.244 23.383 1.00 75.94 82 GLU A CA 1
ATOM 640 C C . GLU A 1 82 ? 0.220 -7.994 22.085 1.00 75.94 82 GLU A C 1
ATOM 642 O O . GLU A 1 82 ? 1.282 -8.600 21.956 1.00 75.94 82 GLU A O 1
ATOM 647 N N . ASP A 1 83 ? -0.656 -7.905 21.082 1.00 76.44 83 ASP A N 1
ATOM 648 C CA . ASP A 1 83 ? -0.407 -8.508 19.768 1.00 76.44 83 ASP A CA 1
ATOM 649 C C . ASP A 1 83 ? 0.778 -7.823 19.047 1.00 76.44 83 ASP A C 1
ATOM 651 O O . ASP A 1 83 ? 1.564 -8.486 18.366 1.00 76.44 83 ASP A O 1
ATOM 655 N N . LEU A 1 84 ? 0.950 -6.506 19.227 1.00 73.56 84 LEU A N 1
ATOM 656 C CA . LEU A 1 84 ? 2.049 -5.741 18.632 1.00 73.56 84 LEU A CA 1
ATOM 657 C C . LEU A 1 84 ? 3.399 -6.010 19.317 1.00 73.56 84 LEU A C 1
ATOM 659 O O . LEU A 1 84 ? 4.417 -6.087 18.631 1.00 73.56 84 LEU A O 1
ATOM 663 N N . ASP A 1 85 ? 3.403 -6.184 20.638 1.00 78.56 85 ASP A N 1
ATOM 664 C CA . ASP A 1 85 ? 4.596 -6.538 21.419 1.00 78.56 85 ASP A CA 1
ATOM 665 C C . ASP A 1 85 ? 5.102 -7.935 21.019 1.00 78.56 85 ASP A C 1
ATOM 667 O O . ASP A 1 85 ? 6.263 -8.119 20.647 1.00 78.56 85 ASP A O 1
ATOM 671 N N . ASN A 1 86 ? 4.179 -8.899 20.915 1.00 76.88 86 ASN A N 1
ATOM 672 C CA . ASN A 1 86 ? 4.474 -10.237 20.400 1.00 76.88 86 ASN A CA 1
ATOM 673 C C . ASN A 1 86 ? 5.045 -10.209 18.968 1.00 76.88 86 ASN A C 1
ATOM 675 O O . ASN A 1 86 ? 5.921 -11.009 18.629 1.00 76.88 86 ASN A O 1
ATOM 679 N N . PHE A 1 87 ? 4.570 -9.296 18.116 1.00 75.94 87 PHE A N 1
ATOM 680 C CA . PHE A 1 87 ? 5.093 -9.128 16.760 1.00 75.94 87 PHE A CA 1
ATOM 681 C C . PHE A 1 87 ? 6.517 -8.550 16.746 1.00 75.94 87 PHE A C 1
ATOM 683 O O . PHE A 1 87 ? 7.367 -9.032 15.992 1.00 75.94 87 PHE A O 1
ATOM 690 N N . GLN A 1 88 ? 6.802 -7.548 17.583 1.00 77.50 88 GLN A N 1
ATOM 691 C CA . GLN A 1 88 ? 8.152 -6.988 17.715 1.00 77.50 88 GLN A CA 1
ATOM 692 C C . GLN A 1 88 ? 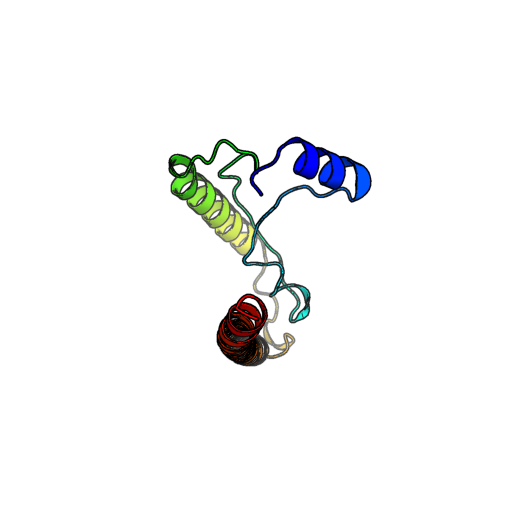9.158 -8.056 18.159 1.00 77.50 88 GLN A C 1
ATOM 694 O O . GLN A 1 88 ? 10.234 -8.173 17.565 1.00 77.50 88 GLN A O 1
ATOM 699 N N . ASP A 1 89 ? 8.775 -8.899 19.115 1.00 77.81 89 ASP A N 1
ATOM 700 C CA . ASP A 1 89 ? 9.588 -10.027 19.567 1.00 77.81 89 ASP A CA 1
ATOM 701 C C . ASP A 1 89 ? 9.879 -11.036 18.441 1.00 77.81 89 ASP A C 1
ATOM 703 O O . ASP A 1 89 ? 11.003 -11.534 18.303 1.00 77.81 89 ASP A O 1
ATOM 707 N N . GLN A 1 90 ? 8.890 -11.342 17.597 1.00 75.38 90 GLN A N 1
ATOM 708 C CA . GLN A 1 90 ? 9.078 -12.241 16.454 1.00 75.38 90 GLN A CA 1
ATOM 709 C C . GLN A 1 90 ? 9.990 -11.652 15.372 1.00 75.38 90 GLN A C 1
ATOM 711 O O . GLN A 1 90 ? 10.839 -12.369 14.829 1.00 75.38 90 GLN A O 1
ATOM 716 N N . MET A 1 91 ? 9.850 -10.359 15.071 1.00 70.50 91 MET A N 1
ATOM 717 C CA . MET A 1 91 ? 10.731 -9.636 14.149 1.00 70.50 91 MET A CA 1
ATOM 718 C C . MET A 1 91 ? 12.197 -9.743 14.596 1.00 70.50 91 MET A C 1
ATOM 720 O O . MET A 1 91 ? 13.045 -10.194 13.824 1.00 70.50 91 MET A O 1
ATOM 724 N N . GLN A 1 92 ? 12.485 -9.447 15.869 1.00 73.94 92 GLN A N 1
ATOM 725 C CA . GLN A 1 92 ? 13.845 -9.491 16.426 1.00 73.94 92 GLN A CA 1
ATOM 726 C C . GLN A 1 92 ? 14.468 -10.899 16.384 1.00 73.94 92 GLN A C 1
ATOM 728 O O . GLN A 1 92 ? 15.656 -11.069 16.082 1.00 73.94 92 GLN A O 1
ATOM 733 N N . ARG A 1 93 ? 13.667 -11.944 16.637 1.00 73.12 93 ARG A N 1
ATOM 734 C CA . ARG A 1 93 ? 14.118 -13.347 16.538 1.00 73.12 93 ARG A CA 1
ATOM 735 C C . ARG A 1 93 ? 14.426 -13.752 15.098 1.00 73.12 93 ARG A C 1
ATOM 737 O O . ARG A 1 93 ? 15.394 -14.473 14.856 1.00 73.12 93 ARG A O 1
ATOM 744 N N . THR A 1 94 ? 13.626 -13.279 14.147 1.00 64.75 94 THR A N 1
ATOM 745 C CA . THR A 1 94 ? 13.799 -13.597 12.724 1.00 64.75 94 THR A CA 1
ATOM 746 C C . THR A 1 94 ? 15.042 -12.911 12.151 1.00 64.75 94 THR A C 1
ATOM 748 O O . THR A 1 94 ? 15.813 -13.552 11.437 1.00 64.75 94 THR A O 1
ATOM 751 N N . GLU A 1 95 ? 15.309 -11.658 12.533 1.00 61.78 95 GLU A N 1
ATOM 752 C CA . GLU A 1 95 ? 16.548 -10.943 12.184 1.00 61.78 95 GLU A CA 1
ATOM 753 C C . GLU A 1 95 ? 17.800 -11.636 12.746 1.00 61.78 95 GLU A C 1
ATOM 755 O O . GLU A 1 95 ? 18.788 -11.824 12.031 1.00 61.78 95 GLU A O 1
ATOM 760 N N . SER A 1 96 ? 17.732 -12.117 13.991 1.00 60.06 96 SER A N 1
ATOM 761 C CA . SER A 1 96 ? 18.822 -12.869 14.630 1.00 60.06 96 SER A CA 1
ATOM 762 C C . SER A 1 96 ? 19.128 -14.192 13.905 1.00 60.06 96 SER A C 1
ATOM 764 O O . SER A 1 96 ? 20.295 -14.553 13.728 1.00 60.06 96 SER A O 1
ATOM 766 N N . GLY A 1 97 ? 18.093 -14.898 13.432 1.00 56.78 97 GLY A N 1
ATOM 767 C CA . GLY A 1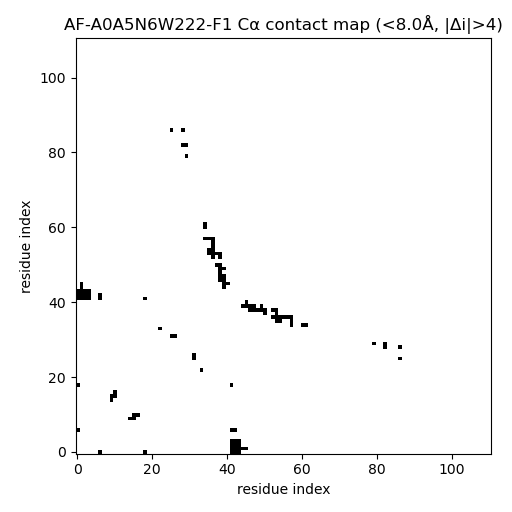 97 ? 18.222 -16.149 12.672 1.00 56.78 97 GLY A CA 1
ATOM 768 C C . GLY A 1 97 ? 18.718 -15.967 11.231 1.00 56.78 97 GLY A C 1
ATOM 769 O O . GLY A 1 97 ? 19.449 -16.813 10.710 1.00 56.78 97 GLY A O 1
ATOM 770 N N . LEU A 1 98 ? 18.372 -14.847 10.587 1.00 55.94 98 LEU A N 1
ATOM 771 C CA . LEU A 1 98 ? 18.919 -14.454 9.281 1.00 55.94 98 LEU A CA 1
ATOM 772 C C . LEU A 1 98 ? 20.424 -14.170 9.375 1.00 55.94 98 LEU A C 1
ATOM 774 O O . LEU A 1 98 ? 21.182 -14.586 8.495 1.00 55.94 98 LEU A O 1
ATOM 778 N N . HIS A 1 99 ? 20.872 -13.548 10.470 1.00 51.72 99 HIS A N 1
ATOM 779 C CA . HIS A 1 99 ? 22.292 -13.294 10.706 1.00 51.72 99 HIS A CA 1
ATOM 780 C C . HIS A 1 99 ? 23.103 -14.587 10.894 1.00 51.72 99 HIS A C 1
ATOM 782 O O . HIS A 1 99 ? 24.238 -14.665 10.431 1.00 51.72 99 HIS A O 1
ATOM 788 N N . THR A 1 100 ? 22.522 -15.627 11.506 1.00 53.34 100 THR A N 1
ATOM 789 C CA . THR A 1 100 ? 23.183 -16.935 11.683 1.00 53.34 100 THR A CA 1
ATOM 790 C C . THR A 1 100 ? 23.178 -17.778 10.405 1.00 53.34 100 THR A C 1
ATOM 792 O O . THR A 1 100 ? 24.184 -18.414 10.095 1.00 53.34 100 THR A O 1
ATOM 795 N N . LYS A 1 101 ? 22.094 -17.754 9.613 1.00 51.16 101 LYS A N 1
ATOM 796 C CA . LYS A 1 101 ? 22.045 -18.451 8.312 1.00 51.16 101 LYS A CA 1
ATOM 797 C C . LYS A 1 101 ? 23.000 -17.855 7.276 1.00 51.16 101 LYS A C 1
ATOM 799 O O . LYS A 1 101 ? 23.639 -18.615 6.557 1.00 51.16 101 LYS A O 1
ATOM 804 N N . GLY A 1 102 ? 23.171 -16.531 7.251 1.00 42.56 102 GLY A N 1
ATOM 805 C CA . GLY A 1 102 ? 24.153 -15.878 6.377 1.00 42.56 102 GLY A CA 1
ATOM 806 C C . GLY A 1 102 ? 25.612 -16.224 6.709 1.00 42.56 102 GLY A C 1
ATOM 807 O O . GLY A 1 102 ? 26.465 -16.184 5.829 1.00 42.56 102 GLY A O 1
ATOM 808 N N . VAL A 1 103 ? 25.915 -16.600 7.95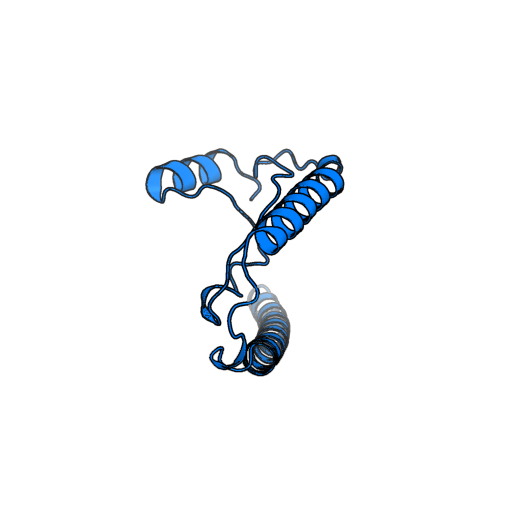7 1.00 50.78 103 VAL A N 1
ATOM 809 C CA . VAL A 1 103 ? 27.255 -17.079 8.351 1.00 50.78 103 VAL A CA 1
ATOM 810 C C . VAL A 1 103 ? 27.463 -18.544 7.952 1.00 50.78 103 VAL A C 1
ATOM 812 O O . VAL A 1 103 ? 28.553 -18.904 7.517 1.00 50.78 103 VAL A O 1
ATOM 815 N N . LEU A 1 104 ? 26.425 -19.381 8.043 1.00 49.78 104 LEU A N 1
ATOM 816 C CA . LEU A 1 104 ? 26.510 -20.798 7.672 1.00 49.78 104 LEU A CA 1
ATOM 817 C C . LEU A 1 104 ? 26.565 -21.002 6.146 1.00 49.78 104 LEU A C 1
ATOM 819 O O . LEU A 1 104 ? 27.409 -21.756 5.675 1.00 49.78 104 LEU A O 1
ATOM 823 N N . GLU A 1 105 ? 25.775 -20.266 5.354 1.00 49.06 105 GLU A N 1
ATOM 824 C CA . GLU A 1 105 ? 25.793 -20.390 3.882 1.00 49.06 105 GLU A CA 1
ATOM 825 C C . GLU A 1 105 ? 27.084 -19.866 3.223 1.00 49.06 105 GLU A C 1
ATOM 827 O O . GLU A 1 105 ? 27.414 -20.278 2.109 1.00 49.06 105 GLU A O 1
ATOM 832 N N . ASN A 1 106 ? 27.834 -18.987 3.897 1.00 46.22 106 ASN A N 1
ATOM 833 C CA . ASN A 1 106 ? 29.143 -18.528 3.419 1.00 46.22 106 ASN A CA 1
ATOM 834 C C . ASN A 1 106 ? 30.271 -19.530 3.715 1.00 46.22 106 ASN A C 1
ATOM 836 O O . ASN A 1 106 ? 31.264 -19.536 2.995 1.00 46.22 106 ASN A O 1
ATOM 840 N N . ASN A 1 107 ? 30.113 -20.405 4.714 1.00 46.34 107 ASN A N 1
ATOM 841 C CA . ASN A 1 107 ? 31.121 -21.416 5.057 1.00 46.34 107 ASN A CA 1
ATOM 842 C C . ASN A 1 107 ? 31.025 -22.694 4.199 1.00 46.34 107 ASN A C 1
ATOM 844 O O . ASN A 1 107 ? 31.989 -23.453 4.132 1.00 46.34 107 ASN A O 1
ATOM 848 N N . ASP A 1 108 ? 29.898 -22.915 3.515 1.00 46.31 108 ASP A N 1
ATOM 849 C CA . ASP A 1 108 ? 29.674 -24.089 2.656 1.00 46.31 108 ASP A CA 1
ATOM 850 C C . ASP A 1 108 ? 30.030 -23.850 1.172 1.00 46.31 108 ASP A C 1
ATOM 852 O O . ASP A 1 108 ? 29.875 -24.750 0.349 1.00 46.31 108 ASP A O 1
ATOM 856 N N . ARG A 1 109 ? 30.529 -22.658 0.801 1.00 46.25 109 ARG A N 1
ATOM 857 C CA . ARG A 1 109 ? 31.025 -22.353 -0.563 1.00 46.25 109 ARG A CA 1
ATOM 858 C C . ARG A 1 109 ? 32.552 -22.310 -0.696 1.00 46.25 109 ARG A C 1
ATOM 860 O O . ARG A 1 109 ? 33.040 -22.086 -1.799 1.00 46.25 109 ARG A O 1
ATOM 867 N N . GLU A 1 110 ? 33.296 -22.543 0.386 1.00 46.03 110 GLU A N 1
ATOM 868 C CA . GLU A 1 110 ? 34.772 -22.579 0.390 1.00 46.03 110 GLU A CA 1
ATOM 869 C C . GLU A 1 110 ? 35.363 -23.991 0.606 1.00 46.03 110 GLU A C 1
ATOM 871 O O . GLU A 1 110 ? 36.510 -24.129 1.033 1.00 46.03 110 GLU A O 1
ATOM 876 N N . LYS A 1 111 ? 34.620 -25.059 0.282 1.00 38.72 111 LYS A N 1
ATOM 877 C CA . LYS A 1 111 ? 35.168 -26.424 0.190 1.00 38.72 111 LYS A CA 1
ATOM 878 C C . LYS A 1 111 ? 34.931 -27.054 -1.172 1.00 38.72 111 LYS A C 1
ATOM 880 O O . LYS A 1 111 ? 33.789 -26.963 -1.667 1.00 38.72 111 LYS A O 1
#

Organism: NCBI:txid1034304

Sequence (111 aa):
MKDANVRDKLANNEGVLCFEREAAGLMNHFPCLVIRGICDYSDSHKNEKWQGFAAMAASVYAKQLLSQIAPTRLEMQRNMLEDLDNFQDQMQRTESGLHTKGVLENNDREK

InterPro domains:
  IPR035994 Nucleoside phosphorylase superfamily [G3DSA:3.40.50.1580] (1-75)
  IPR035994 Nucleoside phosphorylase superfamily [SSF53167] (4-70)
  IPR053137 Nucleotide-binding leucine-rich repeat (NLR)-like [PTHR46082] (1-89)

Radius of gyration: 18.9 Å; Cα contacts (8 Å, |Δi|>4): 58; chains: 1; bounding box: 53×38×41 Å

Foldseek 3Di:
DAAPVVVVVCCVPVVDPDDDDDCVLVVVQDDDDDFWFDQDPNHNDDDPPCVVVGVVVSVVVVVVVVVPDPPPDPPPDDPVVVSVVVSVVVVVVVVVVVVVVVVVVVVVVPD

pLDDT: mean 79.09, std 16.34, range [38.72, 98.12]

Secondary structure (DSSP, 8-state):
---HHHHHHHHHHH------SSSTTTTTTS-----------SSS---GGGHHHHHHHHHHHHHHHHHHS----GGGS--HHHHHHHHHHHHHHHHHHHHHHHHHHHHTS--